Protein AF-K1UQD2-F1 (afdb_monomer)

pLDDT: mean 80.75, std 13.87, range [53.03, 95.5]

Solvent-accessible surface area (backbone atoms only — not comparable to full-atom values): 6148 Å² total; per-residue (Å²): 141,85,87,87,80,86,85,79,65,91,89,73,59,59,63,62,55,53,54,59,55,46,71,40,93,89,44,86,72,91,66,98,67,84,78,49,60,47,75,40,90,50,15,50,55,52,36,47,41,23,59,64,79,50,67,37,77,66,50,30,55,49,33,55,54,45,28,48,53,50,51,50,60,43,40,32,58,103,87,47,67,74,39,55,87,76,56,49,60,54,58,52,54,53,47,65,76,76,108

Structure (mmCIF, N/CA/C/O backbone):
data_AF-K1UQD2-F1
#
_entry.id   AF-K1UQD2-F1
#
loop_
_atom_site.group_PDB
_atom_site.id
_atom_site.type_symbol
_atom_site.label_atom_id
_atom_site.label_alt_id
_atom_site.label_comp_id
_atom_site.label_asym_id
_atom_site.label_entity_id
_atom_site.label_seq_id
_atom_site.pdbx_PDB_ins_code
_atom_site.Cartn_x
_atom_site.Cartn_y
_atom_site.Cartn_z
_atom_site.occupancy
_atom_site.B_iso_or_equiv
_atom_site.auth_seq_id
_atom_site.auth_comp_id
_atom_site.auth_asym_id
_atom_site.auth_atom_id
_atom_site.pdbx_PDB_model_num
ATOM 1 N N . MET A 1 1 ? -26.704 -10.990 1.740 1.00 80.44 1 MET A N 1
ATOM 2 C CA . MET A 1 1 ? -25.522 -10.343 2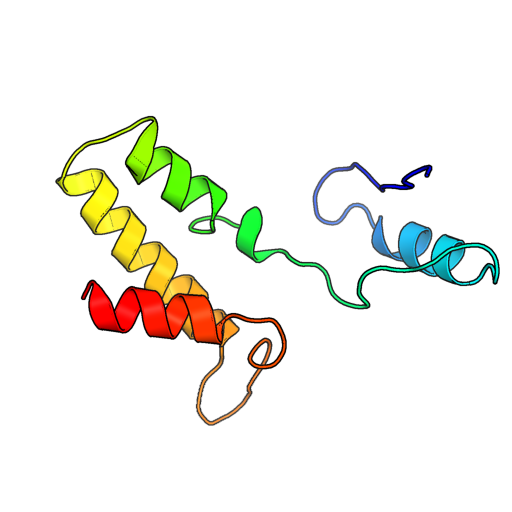.348 1.00 80.44 1 MET A CA 1
ATOM 3 C C . MET A 1 1 ? -25.443 -8.922 1.819 1.00 80.44 1 MET A C 1
ATOM 5 O O . MET A 1 1 ? -25.690 -8.742 0.632 1.00 80.44 1 MET A O 1
ATOM 9 N N . ARG A 1 2 ? -25.214 -7.924 2.674 1.00 91.31 2 ARG A N 1
ATOM 10 C CA . ARG A 1 2 ? -25.048 -6.518 2.269 1.00 91.31 2 ARG A CA 1
ATOM 11 C C . ARG A 1 2 ? -23.637 -6.086 2.648 1.00 91.31 2 ARG A C 1
ATOM 13 O O . ARG A 1 2 ? -23.153 -6.511 3.690 1.00 91.31 2 ARG A O 1
ATOM 20 N N . PHE A 1 3 ? -23.010 -5.278 1.802 1.00 90.31 3 PHE A N 1
ATOM 21 C CA . PHE A 1 3 ? -21.677 -4.738 2.044 1.00 90.31 3 PHE A CA 1
ATOM 22 C C . PHE A 1 3 ? -21.781 -3.250 2.340 1.00 90.31 3 PHE A C 1
ATOM 24 O O . PHE A 1 3 ? -22.560 -2.541 1.702 1.00 90.31 3 PHE A O 1
ATOM 31 N N . ILE A 1 4 ? -20.987 -2.800 3.301 1.00 89.12 4 ILE A N 1
ATOM 32 C CA . ILE A 1 4 ? -20.779 -1.390 3.601 1.00 89.12 4 ILE A CA 1
ATOM 33 C C . ILE A 1 4 ? -19.340 -1.095 3.194 1.00 89.12 4 ILE A C 1
ATOM 35 O O . ILE A 1 4 ? -18.433 -1.836 3.564 1.00 89.12 4 ILE A O 1
ATOM 39 N N . SER A 1 5 ? -19.142 -0.056 2.392 1.00 87.19 5 SER A N 1
ATOM 40 C CA . SER A 1 5 ? -17.817 0.374 1.957 1.00 87.19 5 SER A CA 1
ATOM 41 C C . SER A 1 5 ? -17.752 1.888 1.992 1.00 87.19 5 SER A C 1
ATOM 43 O O . SER A 1 5 ? -18.659 2.561 1.501 1.00 87.19 5 SER A O 1
ATOM 45 N N . CYS A 1 6 ? -16.657 2.418 2.522 1.00 86.19 6 CYS A N 1
ATOM 46 C CA . CYS A 1 6 ? -16.304 3.821 2.372 1.00 86.19 6 CYS A CA 1
ATOM 47 C C . CYS A 1 6 ? -15.616 4.006 1.013 1.00 86.19 6 CYS A C 1
ATOM 49 O O . CYS A 1 6 ? -14.699 3.258 0.680 1.00 86.19 6 CYS A O 1
ATOM 51 N N . ALA A 1 7 ? -16.062 4.980 0.220 1.00 85.62 7 ALA A N 1
ATOM 52 C CA . ALA A 1 7 ? -15.458 5.319 -1.066 1.00 85.62 7 ALA A CA 1
ATOM 53 C C . ALA A 1 7 ? -15.190 6.825 -1.115 1.00 85.62 7 ALA A C 1
ATOM 55 O O . ALA A 1 7 ? -16.118 7.633 -1.070 1.00 85.62 7 ALA A O 1
ATOM 56 N N . SER A 1 8 ? -13.917 7.201 -1.170 1.00 82.69 8 SER A N 1
ATOM 57 C CA . SER A 1 8 ? -13.467 8.592 -1.165 1.00 82.69 8 SER A CA 1
ATOM 58 C C . SER A 1 8 ? -12.017 8.690 -1.645 1.00 82.69 8 SER A C 1
ATOM 60 O O . SER A 1 8 ? -11.367 7.682 -1.924 1.00 82.69 8 SER A O 1
ATOM 62 N N . TYR A 1 9 ? -11.504 9.916 -1.754 1.00 84.19 9 TYR A N 1
ATOM 63 C CA . TYR A 1 9 ? -10.090 10.147 -2.037 1.00 84.19 9 TYR A CA 1
ATOM 64 C C . TYR A 1 9 ? -9.204 9.731 -0.859 1.00 84.19 9 TYR A C 1
ATOM 66 O O . TYR A 1 9 ? -9.595 9.839 0.306 1.00 84.19 9 TYR A O 1
ATOM 74 N N . TYR A 1 10 ? -7.978 9.309 -1.173 1.00 82.12 10 TYR A N 1
ATOM 75 C CA . TYR A 1 10 ? -6.971 8.983 -0.169 1.00 82.12 10 TYR A CA 1
ATOM 76 C C . TYR A 1 10 ? -6.763 10.148 0.812 1.00 82.12 10 TYR A C 1
ATOM 78 O O . TYR A 1 10 ? -6.632 11.303 0.405 1.00 82.12 10 TYR A O 1
ATOM 86 N N . GLY A 1 11 ? -6.723 9.835 2.110 1.00 80.88 11 GLY A N 1
ATOM 87 C CA . GLY A 1 11 ? -6.514 10.826 3.168 1.00 80.88 11 GLY A CA 1
ATOM 88 C C . GLY A 1 11 ? -7.744 11.668 3.521 1.00 80.88 11 GLY A C 1
ATOM 89 O O . GLY A 1 11 ? -7.603 12.656 4.234 1.00 80.88 11 GLY A O 1
ATOM 90 N N . SER A 1 12 ? -8.950 11.298 3.076 1.00 89.19 12 SER A N 1
ATOM 91 C CA . SER A 1 12 ? -10.181 12.022 3.433 1.00 89.19 12 SER A CA 1
ATOM 92 C C . SER A 1 12 ? -10.682 11.766 4.862 1.00 89.19 12 SER A C 1
ATOM 94 O O . SER A 1 12 ? -11.716 12.309 5.239 1.00 89.19 12 SER A O 1
ATOM 96 N N . GLY A 1 13 ? -10.024 10.888 5.627 1.00 86.62 13 GLY A N 1
ATOM 97 C CA . GLY A 1 13 ? -10.480 10.468 6.958 1.00 86.62 13 GLY A CA 1
ATOM 98 C C . GLY A 1 13 ? -11.618 9.441 6.942 1.00 86.62 13 GLY A C 1
ATOM 99 O O . GLY A 1 13 ? -12.391 9.372 7.891 1.00 86.62 13 GLY A O 1
ATOM 100 N N . SER A 1 14 ? -11.742 8.643 5.8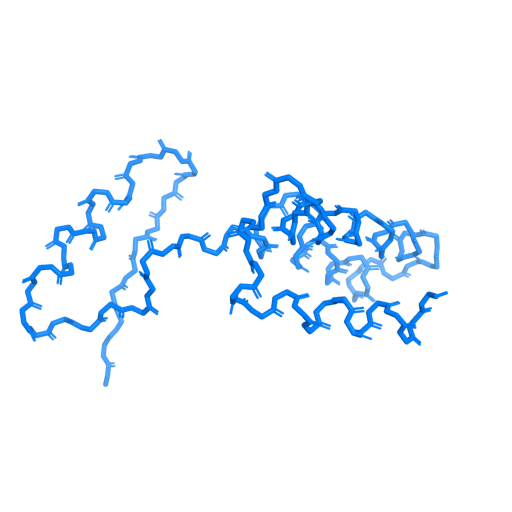76 1.00 88.19 14 SER A N 1
ATOM 101 C CA . SER A 1 14 ? -12.731 7.557 5.779 1.00 88.19 14 SER A CA 1
ATOM 102 C C . SER A 1 14 ? -12.581 6.496 6.872 1.00 88.19 14 SER A C 1
ATOM 104 O O . SER A 1 14 ? -13.581 5.886 7.244 1.00 88.19 14 SER A O 1
ATOM 106 N N . SER A 1 15 ? -11.374 6.314 7.418 1.00 85.88 15 SER A N 1
ATOM 107 C CA . SER A 1 15 ? -11.108 5.411 8.541 1.00 85.88 15 SER A CA 1
ATOM 108 C C . SER A 1 15 ? -11.981 5.717 9.756 1.00 85.88 15 SER A C 1
ATOM 110 O O . SER A 1 15 ? -12.558 4.798 10.313 1.00 85.88 15 SER A O 1
ATOM 112 N N . ALA A 1 16 ? -12.211 6.993 10.085 1.00 90.25 16 ALA A N 1
ATOM 113 C CA . ALA A 1 16 ? -13.069 7.370 11.212 1.00 90.25 16 ALA A CA 1
ATOM 114 C C . ALA A 1 16 ? -14.519 6.877 11.048 1.00 90.25 16 ALA A C 1
ATOM 116 O O . ALA A 1 16 ? -15.179 6.533 12.025 1.00 90.25 16 ALA A O 1
ATOM 117 N N . ILE A 1 17 ? -15.020 6.832 9.809 1.00 90.44 17 ILE A N 1
ATOM 118 C CA . ILE A 1 17 ? -16.354 6.297 9.510 1.00 90.44 17 ILE A CA 1
ATOM 119 C C . ILE A 1 17 ? -16.339 4.769 9.545 1.00 90.44 17 ILE A C 1
ATOM 121 O O . ILE A 1 17 ? -17.276 4.173 10.070 1.00 90.44 17 ILE A O 1
ATOM 125 N N . THR A 1 18 ? -15.294 4.135 9.007 1.00 89.62 18 THR A N 1
ATOM 126 C CA . THR A 1 18 ? -15.126 2.675 9.073 1.00 89.62 18 THR A CA 1
ATOM 127 C C . THR A 1 18 ? -15.081 2.197 10.527 1.00 89.62 18 THR A C 1
ATOM 129 O O . THR A 1 18 ? -15.827 1.284 10.876 1.00 89.62 18 THR A O 1
ATOM 132 N N . ASP A 1 19 ? -14.299 2.868 11.375 1.00 89.75 19 ASP A N 1
ATOM 133 C CA . ASP A 1 19 ? -14.173 2.586 12.807 1.00 89.75 19 ASP A CA 1
ATOM 134 C C . ASP A 1 19 ? -15.525 2.750 13.508 1.00 89.75 19 ASP A C 1
ATOM 136 O O . ASP A 1 19 ? -16.016 1.804 14.119 1.00 89.75 19 ASP A O 1
ATOM 140 N N . PHE A 1 20 ? -16.198 3.889 13.321 1.00 92.25 20 PHE A N 1
ATOM 141 C CA . PHE A 1 20 ? -17.523 4.129 13.900 1.00 92.25 20 PHE A CA 1
ATOM 142 C C . PHE A 1 20 ? -18.553 3.058 13.502 1.00 92.25 20 PHE A C 1
ATOM 144 O O . PHE A 1 20 ? -19.321 2.579 14.333 1.00 92.25 20 PHE A O 1
ATOM 151 N N . VAL A 1 21 ? -18.588 2.654 12.229 1.00 92.31 21 VAL A N 1
ATOM 152 C CA . VAL A 1 21 ? -19.537 1.633 11.752 1.00 92.31 21 VAL A CA 1
ATOM 153 C C . VAL A 1 21 ? -19.165 0.231 12.255 1.00 92.31 21 VAL A C 1
ATOM 155 O O . VAL A 1 21 ? -20.048 -0.615 12.402 1.00 92.31 21 VAL A O 1
ATOM 158 N N . SER A 1 22 ? -17.890 -0.025 12.550 1.00 90.88 22 SER A N 1
ATOM 159 C CA . SER A 1 22 ? -17.429 -1.298 13.116 1.00 90.88 22 SER A CA 1
ATOM 160 C C . SER A 1 22 ? -17.813 -1.510 14.585 1.00 90.88 22 SER A C 1
ATOM 162 O O . SER A 1 22 ? -17.804 -2.648 15.044 1.00 90.88 22 SER A O 1
ATOM 164 N N . GLU A 1 23 ? -18.204 -0.454 15.308 1.00 92.38 23 GLU A N 1
ATOM 165 C CA . GLU A 1 23 ? -18.618 -0.541 16.718 1.00 92.38 23 GLU A CA 1
ATOM 166 C C . GLU A 1 23 ? -19.978 -1.234 16.912 1.00 92.38 23 GLU A C 1
ATOM 168 O O . GLU A 1 23 ? -20.317 -1.650 18.018 1.00 92.38 23 GLU A O 1
ATOM 173 N N . PHE A 1 24 ? -20.789 -1.359 15.858 1.00 94.62 24 PHE A N 1
ATOM 174 C CA . PHE A 1 24 ? -22.106 -1.982 15.954 1.00 94.62 24 PHE A CA 1
ATOM 175 C C . PHE A 1 24 ? -21.999 -3.512 15.911 1.00 94.62 24 PHE A C 1
ATOM 177 O O . PHE A 1 24 ? -21.574 -4.067 14.904 1.00 94.62 24 PHE A O 1
ATOM 184 N N . ASP A 1 25 ? -22.546 -4.208 16.915 1.00 94.50 25 ASP A N 1
ATOM 185 C CA . ASP A 1 25 ? -22.533 -5.686 17.026 1.00 94.50 25 ASP A CA 1
ATOM 186 C C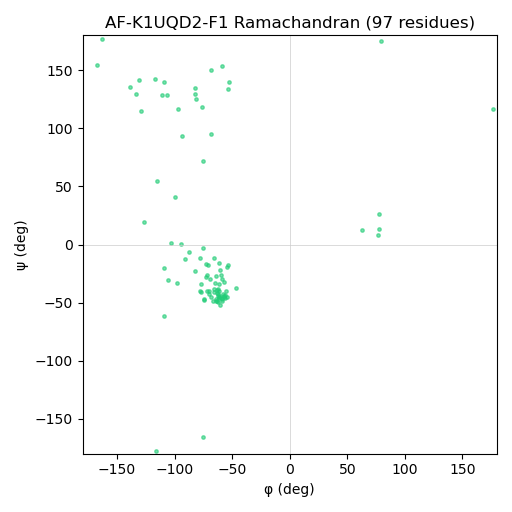 . ASP A 1 25 ? -23.105 -6.443 15.808 1.00 94.50 25 ASP A C 1
ATOM 188 O O . ASP A 1 25 ? -22.875 -7.637 15.619 1.00 94.50 25 ASP A O 1
ATOM 192 N N . THR A 1 26 ? -23.899 -5.761 14.980 1.00 94.50 26 THR A N 1
ATOM 193 C CA . THR A 1 26 ? -24.498 -6.326 13.757 1.00 94.50 26 THR A CA 1
ATOM 194 C C . THR A 1 26 ? -23.602 -6.207 12.523 1.00 94.50 26 THR A C 1
ATOM 196 O O . THR A 1 26 ? -23.946 -6.737 11.461 1.00 94.50 26 THR A O 1
ATOM 199 N N . VAL A 1 27 ? -22.469 -5.516 12.640 1.00 92.94 27 VAL A N 1
ATOM 200 C CA . VAL A 1 27 ? -21.511 -5.270 11.566 1.00 92.94 27 VAL A CA 1
ATOM 201 C C . VAL A 1 27 ? -20.275 -6.128 11.796 1.00 92.94 27 VAL A C 1
ATOM 203 O O . VAL A 1 27 ? -19.662 -6.116 12.855 1.00 92.94 27 VAL A O 1
ATOM 206 N N . TYR A 1 28 ? -19.887 -6.869 10.764 1.00 90.88 28 TYR A N 1
ATOM 207 C CA . TYR A 1 28 ? -18.626 -7.595 10.743 1.00 90.88 28 TYR A CA 1
ATOM 208 C C . TYR A 1 28 ? -17.575 -6.767 9.997 1.00 90.88 28 TYR A C 1
ATOM 210 O O . TYR A 1 28 ? -17.735 -6.516 8.799 1.00 90.88 28 TYR A O 1
ATOM 218 N N . SER A 1 29 ? -16.513 -6.350 10.692 1.00 88.19 29 SER A N 1
ATOM 219 C CA . SER A 1 29 ? -15.352 -5.703 10.069 1.00 88.19 29 SER A CA 1
ATOM 220 C C . SER A 1 29 ? -14.392 -6.747 9.497 1.00 88.19 29 SER A C 1
ATOM 222 O O . SER A 1 29 ? -14.083 -7.747 10.142 1.00 88.19 29 SER A O 1
ATOM 224 N N . PHE A 1 30 ? -13.921 -6.524 8.269 1.00 81.50 30 PHE A N 1
ATOM 225 C CA . PHE A 1 30 ? -13.054 -7.469 7.557 1.00 81.50 30 PHE A CA 1
ATOM 226 C C . PHE A 1 30 ? -11.574 -7.362 7.941 1.00 81.50 30 PHE A C 1
ATOM 228 O O . PHE A 1 30 ? -10.822 -8.307 7.701 1.00 81.50 30 PHE A O 1
ATOM 235 N N . THR A 1 31 ? -11.130 -6.220 8.461 1.00 70.50 31 THR A N 1
ATOM 236 C CA . THR A 1 31 ? -9.727 -5.973 8.811 1.00 70.50 31 THR A CA 1
ATOM 237 C C . THR A 1 31 ? -9.615 -4.706 9.654 1.00 70.50 31 THR A C 1
ATOM 239 O O . THR A 1 31 ? -10.435 -3.801 9.515 1.00 70.50 31 THR A O 1
ATOM 242 N N . ASP A 1 32 ? -8.564 -4.639 10.465 1.00 70.00 32 ASP A N 1
ATOM 243 C CA . ASP A 1 32 ? -8.193 -3.460 11.256 1.00 70.00 32 ASP A CA 1
ATOM 244 C C . ASP A 1 32 ? -7.158 -2.581 10.519 1.00 70.00 32 ASP A C 1
ATOM 246 O O . ASP A 1 32 ? -6.704 -1.566 11.035 1.00 70.00 32 ASP A O 1
ATOM 250 N N . GLU A 1 33 ? -6.751 -2.985 9.309 1.00 70.38 33 GLU A N 1
ATOM 251 C CA . GLU A 1 33 ? -5.677 -2.356 8.531 1.00 70.38 33 GLU A CA 1
ATOM 252 C C . GLU A 1 33 ? -6.106 -2.070 7.087 1.00 70.38 33 GLU A C 1
ATOM 254 O O . GLU A 1 33 ? -6.750 -2.898 6.433 1.00 70.38 33 GLU A O 1
ATOM 259 N N . GLU A 1 34 ? -5.682 -0.926 6.544 1.00 72.38 34 GLU A N 1
ATOM 260 C CA . GLU A 1 34 ? -5.937 -0.565 5.147 1.00 72.38 34 GLU A CA 1
ATOM 261 C C . GLU A 1 34 ? -5.013 -1.337 4.189 1.00 72.38 34 GLU A C 1
ATOM 263 O O . GLU A 1 34 ? -3.790 -1.164 4.174 1.00 72.38 34 GLU A O 1
ATOM 268 N N . PHE A 1 35 ? -5.596 -2.149 3.304 1.00 74.38 35 PHE A N 1
ATOM 269 C CA . PHE A 1 35 ? -4.863 -2.852 2.246 1.00 74.38 35 PHE A CA 1
ATOM 270 C C . PHE A 1 35 ? -4.463 -1.930 1.094 1.00 74.38 35 PHE A C 1
ATOM 272 O O . PHE A 1 35 ? -4.977 -2.003 -0.023 1.00 74.38 35 PHE A O 1
ATOM 279 N N . ARG A 1 36 ? -3.491 -1.065 1.356 1.00 77.75 36 ARG A N 1
ATOM 280 C CA . ARG A 1 36 ? -3.065 -0.047 0.395 1.00 77.75 36 ARG A CA 1
ATOM 281 C C . ARG A 1 36 ? -2.270 -0.587 -0.789 1.00 77.75 36 ARG A C 1
ATOM 283 O O . ARG A 1 36 ? -2.368 -0.046 -1.882 1.00 77.75 36 ARG A O 1
ATOM 290 N N . PHE A 1 37 ? -1.560 -1.704 -0.619 1.00 79.88 37 PHE A N 1
ATOM 291 C CA . PHE A 1 37 ? -0.678 -2.275 -1.649 1.00 79.88 37 PHE A CA 1
ATOM 292 C C . PHE A 1 37 ? -1.396 -2.691 -2.948 1.00 79.88 37 PHE A C 1
ATOM 294 O O . PHE A 1 37 ? -0.742 -2.941 -3.961 1.00 79.88 37 PHE A O 1
ATOM 301 N N . VAL A 1 38 ? -2.726 -2.819 -2.925 1.00 84.69 38 VAL A N 1
ATOM 302 C CA . VAL A 1 38 ? -3.517 -3.092 -4.131 1.00 84.69 38 VAL A CA 1
ATOM 303 C C . VAL A 1 38 ? -3.565 -1.856 -5.032 1.00 84.69 38 VAL A C 1
ATOM 305 O O . VAL A 1 38 ? -3.446 -1.990 -6.245 1.00 84.69 38 VAL A O 1
ATOM 308 N N . GLN A 1 39 ? -3.703 -0.670 -4.432 1.00 85.00 39 GLN A N 1
ATOM 309 C CA . GLN A 1 39 ? -4.000 0.596 -5.111 1.00 85.00 39 GLN A CA 1
ATOM 310 C C . GLN A 1 39 ? -2.821 1.575 -5.138 1.00 85.00 39 GLN A C 1
ATOM 312 O O . GLN A 1 39 ? -2.825 2.500 -5.945 1.00 85.00 39 GLN A O 1
ATOM 317 N N . ASP A 1 40 ? -1.844 1.414 -4.244 1.00 86.88 40 ASP A N 1
ATOM 318 C CA . ASP A 1 40 ? -0.653 2.257 -4.226 1.00 86.88 40 ASP A CA 1
ATOM 319 C C . ASP A 1 40 ? 0.104 2.160 -5.565 1.00 86.88 40 ASP A C 1
ATOM 321 O O . ASP A 1 40 ? 0.055 1.117 -6.230 1.00 86.88 40 ASP A O 1
ATOM 325 N N . PRO A 1 41 ? 0.863 3.205 -5.940 1.00 90.88 41 PRO A N 1
ATOM 326 C CA . PRO A 1 41 ? 1.768 3.140 -7.080 1.00 90.88 41 PRO A CA 1
ATOM 327 C C . PRO A 1 41 ? 2.704 1.933 -6.983 1.00 90.88 41 PRO A C 1
ATOM 329 O O . PRO A 1 41 ? 3.213 1.620 -5.904 1.00 90.88 41 PRO A O 1
ATOM 332 N N . ASP A 1 42 ? 2.939 1.269 -8.114 1.00 93.00 42 ASP A N 1
ATOM 333 C CA . ASP A 1 42 ? 3.670 -0.001 -8.215 1.00 93.00 42 ASP A CA 1
ATOM 334 C C . ASP A 1 42 ? 3.011 -1.186 -7.481 1.00 93.00 42 ASP A C 1
ATOM 336 O O . ASP A 1 42 ? 3.644 -2.230 -7.305 1.00 93.00 42 ASP A O 1
ATOM 340 N N . GLY A 1 43 ? 1.757 -1.030 -7.050 1.00 90.31 43 GLY A N 1
ATOM 341 C CA . GLY A 1 43 ? 0.932 -2.046 -6.407 1.00 90.31 43 GLY A CA 1
ATOM 342 C C . GLY A 1 43 ? 0.373 -3.097 -7.366 1.00 90.31 43 GLY A C 1
ATOM 343 O O . GLY A 1 43 ? 0.820 -3.250 -8.504 1.00 90.31 43 GLY A O 1
ATOM 344 N N . VAL A 1 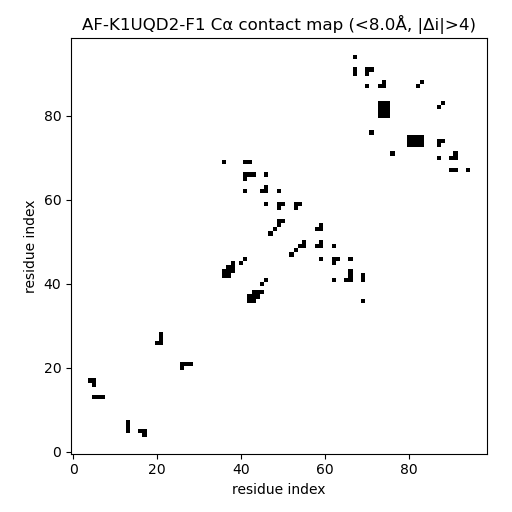44 ? -0.617 -3.859 -6.895 1.00 90.88 44 VAL A N 1
ATOM 345 C CA . VAL A 1 44 ? -1.214 -4.963 -7.674 1.00 90.88 44 VAL A CA 1
ATOM 346 C C . VAL A 1 44 ? -1.869 -4.460 -8.958 1.00 90.88 44 VAL A C 1
ATOM 348 O O . VAL A 1 44 ? -1.640 -5.058 -10.006 1.00 90.88 44 VAL A O 1
ATOM 351 N N . SER A 1 45 ? -2.631 -3.365 -8.896 1.00 92.19 45 SER A N 1
ATOM 352 C CA . SER A 1 45 ? -3.299 -2.805 -10.079 1.00 92.19 45 SER A CA 1
ATOM 353 C C . SER A 1 45 ? -2.300 -2.331 -11.140 1.00 92.19 45 SER A C 1
ATOM 355 O O . SER A 1 45 ? -2.468 -2.618 -12.320 1.00 92.19 45 SER A O 1
ATOM 357 N N . ASP A 1 46 ? -1.208 -1.676 -10.730 1.00 93.62 46 ASP A N 1
ATOM 358 C CA . ASP A 1 46 ? -0.151 -1.249 -11.657 1.00 93.62 46 ASP A CA 1
ATOM 359 C C . ASP A 1 46 ? 0.572 -2.445 -12.289 1.00 93.62 46 ASP A C 1
ATOM 361 O O . ASP A 1 46 ? 0.931 -2.415 -13.473 1.00 93.62 46 ASP A O 1
ATOM 365 N N . LEU A 1 47 ? 0.807 -3.506 -11.511 1.00 94.06 47 LEU A N 1
ATOM 366 C CA . LEU A 1 47 ? 1.394 -4.737 -12.024 1.00 94.06 47 LEU A CA 1
ATOM 367 C C . LEU A 1 47 ? 0.471 -5.392 -13.058 1.00 94.06 47 LEU A C 1
ATOM 369 O O . LEU A 1 47 ? 0.938 -5.734 -14.141 1.00 94.06 47 LEU A O 1
ATOM 373 N N . GLU A 1 48 ? -0.813 -5.543 -12.740 1.00 94.50 48 GLU A N 1
ATOM 374 C CA . GLU A 1 48 ? -1.816 -6.149 -13.619 1.00 94.50 48 GLU A CA 1
ATOM 375 C C . GLU A 1 48 ? -1.936 -5.388 -14.942 1.00 94.50 48 GLU A C 1
ATOM 377 O O . GLU A 1 48 ? -1.751 -5.993 -16.001 1.00 94.50 48 GLU A O 1
ATOM 382 N N . TYR A 1 49 ? -2.050 -4.061 -14.895 1.00 95.50 49 TYR A N 1
ATOM 383 C CA . TYR A 1 49 ? -2.065 -3.224 -16.092 1.00 95.50 49 TYR A CA 1
ATOM 384 C C . TYR A 1 49 ? -0.841 -3.460 -16.994 1.00 95.50 49 TYR A C 1
ATOM 386 O O . TYR A 1 49 ? -0.971 -3.618 -18.204 1.00 95.50 49 TYR A O 1
ATOM 394 N N . ASN A 1 50 ? 0.371 -3.527 -16.431 1.00 95.31 50 ASN A N 1
ATOM 395 C CA . ASN A 1 50 ? 1.599 -3.728 -17.219 1.00 95.31 50 ASN A CA 1
ATOM 396 C C . ASN A 1 50 ? 1.823 -5.184 -17.676 1.00 95.31 50 ASN A C 1
ATOM 398 O O . ASN A 1 50 ? 2.726 -5.440 -18.481 1.00 95.31 50 ASN A O 1
ATOM 402 N N . LEU A 1 5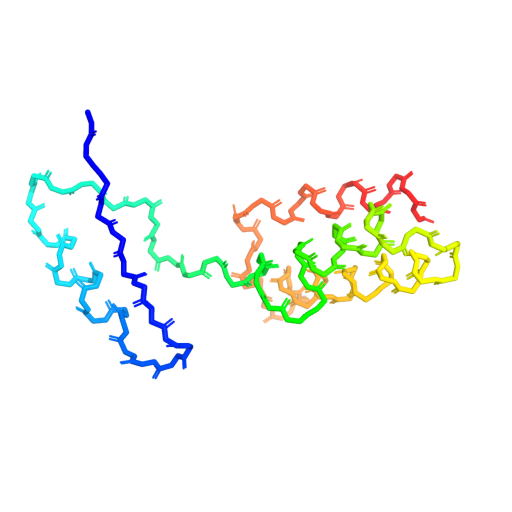1 ? 1.060 -6.142 -17.148 1.00 93.31 51 LEU A N 1
ATOM 403 C CA . LEU A 1 51 ? 1.107 -7.548 -17.554 1.00 93.31 51 LEU A CA 1
ATOM 404 C C . LEU A 1 51 ? 0.008 -7.911 -18.552 1.00 93.31 51 LEU A C 1
ATOM 406 O O . LEU A 1 51 ? 0.243 -8.770 -19.398 1.00 93.31 51 LEU A O 1
ATOM 410 N N . VAL A 1 52 ? -1.161 -7.284 -18.451 1.00 95.31 52 VAL A N 1
ATOM 411 C CA . VAL A 1 52 ? -2.357 -7.658 -19.212 1.00 95.31 52 VAL A CA 1
ATOM 412 C C . VAL A 1 52 ? -2.661 -6.607 -20.274 1.00 95.31 52 VAL A C 1
ATOM 414 O O . VAL A 1 52 ? -2.577 -6.895 -21.465 1.00 95.31 52 VAL A O 1
ATOM 417 N N . GLU A 1 53 ? -2.933 -5.374 -19.852 1.00 94.94 53 GLU A N 1
ATOM 418 C CA . GLU A 1 53 ? -3.423 -4.307 -20.733 1.00 94.94 53 GLU A CA 1
ATOM 419 C C . GLU A 1 53 ? -2.309 -3.672 -21.584 1.00 94.94 53 GLU A C 1
ATOM 421 O O . GLU A 1 53 ? -2.477 -3.402 -22.772 1.00 94.94 53 GLU A O 1
ATOM 426 N N . ASN A 1 54 ? -1.128 -3.463 -20.998 1.00 93.12 54 ASN A N 1
ATOM 427 C CA . ASN A 1 54 ? 0.043 -2.866 -21.644 1.00 93.12 54 ASN A CA 1
ATOM 428 C C . ASN A 1 54 ? 1.197 -3.874 -21.738 1.00 93.12 54 ASN A C 1
ATOM 430 O O . ASN A 1 54 ? 2.318 -3.636 -21.268 1.00 93.12 54 ASN A O 1
ATOM 434 N N . PHE A 1 55 ? 0.901 -5.029 -22.332 1.00 86.12 55 PHE A N 1
ATOM 435 C CA . PHE A 1 55 ? 1.838 -6.139 -22.448 1.00 86.12 55 PHE A CA 1
ATOM 436 C C . PHE A 1 55 ? 3.002 -5.813 -23.399 1.00 86.12 55 PHE A C 1
ATOM 438 O O . PHE A 1 55 ? 2.951 -5.995 -24.616 1.00 86.12 55 PHE A O 1
ATOM 445 N N . ASN A 1 56 ? 4.103 -5.346 -22.819 1.00 91.44 56 ASN A N 1
ATOM 446 C CA . ASN A 1 56 ? 5.391 -5.187 -23.481 1.00 91.44 56 ASN A CA 1
ATOM 447 C C . ASN A 1 56 ? 6.465 -5.757 -22.559 1.00 91.44 56 ASN A C 1
ATOM 449 O O . ASN A 1 56 ? 6.568 -5.342 -21.408 1.00 91.44 56 ASN A O 1
ATOM 453 N N . ARG A 1 57 ? 7.327 -6.636 -23.086 1.00 90.00 57 ARG A N 1
ATOM 454 C CA . ARG A 1 57 ? 8.412 -7.291 -22.332 1.00 90.00 57 ARG A CA 1
ATOM 455 C C . ARG A 1 57 ? 9.229 -6.332 -21.454 1.00 90.00 57 ARG A C 1
ATOM 457 O O . ARG A 1 57 ? 9.638 -6.701 -20.357 1.00 90.00 57 ARG A O 1
ATOM 464 N N . HIS A 1 58 ? 9.472 -5.108 -21.927 1.00 90.50 58 HIS A N 1
ATOM 465 C CA . HIS A 1 58 ? 10.211 -4.098 -21.177 1.00 90.50 58 HIS A CA 1
ATOM 466 C C . HIS A 1 58 ? 9.354 -3.521 -20.045 1.00 90.50 58 HIS A C 1
ATOM 468 O O . HIS A 1 58 ? 9.811 -3.482 -18.904 1.00 90.50 58 HIS A O 1
ATOM 474 N N . ASN A 1 59 ? 8.102 -3.154 -20.329 1.00 89.56 59 ASN A N 1
ATOM 475 C CA . ASN A 1 59 ? 7.166 -2.612 -19.339 1.00 89.56 59 ASN A CA 1
ATOM 476 C C . ASN A 1 59 ? 6.874 -3.631 -18.238 1.00 89.56 59 ASN A C 1
ATOM 478 O O . ASN A 1 59 ? 7.057 -3.325 -17.062 1.00 89.56 59 ASN A O 1
ATOM 482 N N . SER A 1 60 ? 6.529 -4.861 -18.617 1.00 93.06 60 SER A N 1
ATOM 483 C CA . SER A 1 60 ? 6.273 -5.972 -17.702 1.00 93.06 60 SER A CA 1
ATOM 484 C C . SER A 1 60 ? 7.499 -6.279 -16.837 1.00 93.06 60 SER A C 1
ATOM 486 O O . SER A 1 60 ? 7.393 -6.374 -15.615 1.00 93.06 60 SER A O 1
ATOM 488 N N . GLY A 1 61 ? 8.695 -6.345 -17.437 1.00 92.00 61 GLY A N 1
ATOM 489 C CA . GLY A 1 61 ? 9.938 -6.569 -16.696 1.00 92.00 61 GLY A CA 1
ATOM 490 C C . GLY A 1 61 ? 10.252 -5.455 -15.691 1.00 92.00 61 GLY A C 1
ATOM 491 O O . GLY A 1 61 ? 10.714 -5.733 -14.582 1.00 92.00 61 GLY A O 1
ATOM 492 N N . HIS A 1 62 ? 9.989 -4.192 -16.041 1.00 93.69 62 HIS A N 1
ATOM 493 C CA . HIS A 1 62 ? 10.128 -3.072 -15.110 1.00 93.69 62 HIS A CA 1
ATOM 494 C C . HIS A 1 62 ? 9.058 -3.096 -14.011 1.00 93.69 62 HIS A C 1
ATOM 496 O O . HIS A 1 62 ? 9.402 -2.895 -12.847 1.00 93.69 62 HIS A O 1
ATOM 502 N N . ALA A 1 63 ? 7.801 -3.385 -14.349 1.00 94.06 63 ALA A N 1
ATOM 503 C CA . ALA A 1 63 ? 6.693 -3.455 -13.400 1.00 94.06 63 ALA A CA 1
ATOM 504 C C . ALA A 1 63 ? 6.915 -4.539 -12.338 1.00 94.06 63 ALA A C 1
ATOM 506 O O . ALA A 1 63 ? 6.811 -4.250 -11.150 1.00 94.06 63 ALA A O 1
ATOM 507 N N . ILE A 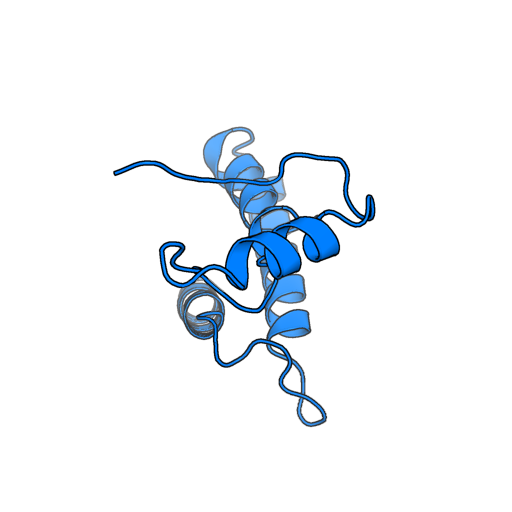1 64 ? 7.353 -5.741 -12.733 1.00 92.94 64 ILE A N 1
ATOM 508 C CA . ILE A 1 64 ? 7.687 -6.827 -11.794 1.00 92.94 64 ILE A CA 1
ATOM 509 C C . ILE A 1 64 ? 8.780 -6.389 -10.804 1.00 92.94 64 ILE A C 1
ATOM 511 O O . ILE A 1 64 ? 8.681 -6.649 -9.603 1.00 92.94 64 ILE A O 1
ATOM 515 N N . LYS A 1 65 ? 9.824 -5.692 -11.279 1.00 92.75 65 LYS A N 1
ATOM 516 C CA . LYS A 1 65 ? 10.912 -5.195 -10.415 1.00 92.75 65 LYS A CA 1
ATOM 517 C C . LYS A 1 65 ? 10.430 -4.126 -9.431 1.00 92.75 65 LYS A C 1
ATOM 519 O O . LYS A 1 65 ? 10.859 -4.143 -8.277 1.00 92.75 65 LYS A O 1
ATOM 524 N N . ARG A 1 66 ? 9.566 -3.204 -9.870 1.00 93.56 66 ARG A N 1
ATOM 525 C CA . ARG A 1 66 ? 8.998 -2.161 -9.001 1.00 93.56 66 ARG A CA 1
ATOM 526 C C . ARG A 1 66 ? 8.044 -2.756 -7.966 1.00 93.56 66 ARG A C 1
ATOM 528 O O . ARG A 1 66 ? 8.229 -2.500 -6.779 1.00 93.56 66 ARG A O 1
ATOM 535 N N . TYR A 1 67 ? 7.156 -3.656 -8.386 1.00 91.50 67 TYR A N 1
ATOM 536 C CA . TYR A 1 67 ? 6.273 -4.399 -7.487 1.00 91.50 67 TYR A CA 1
ATOM 537 C C . TYR A 1 67 ? 7.061 -5.181 -6.430 1.00 91.50 67 TYR A C 1
ATOM 539 O O . TYR A 1 67 ? 6.767 -5.092 -5.241 1.00 91.50 67 TYR A O 1
ATOM 547 N N . LYS A 1 68 ? 8.142 -5.876 -6.820 1.00 88.31 68 LYS A N 1
ATOM 548 C CA . LYS A 1 68 ? 9.035 -6.545 -5.859 1.00 88.31 68 LYS A CA 1
ATOM 549 C C . LYS A 1 68 ? 9.595 -5.577 -4.821 1.00 88.31 68 LYS A C 1
ATOM 551 O O . LYS A 1 68 ? 9.577 -5.887 -3.635 1.00 88.31 68 LYS A O 1
ATOM 556 N N . LYS A 1 69 ? 10.073 -4.407 -5.252 1.00 88.88 69 LYS A N 1
ATOM 557 C CA . LYS A 1 69 ? 10.606 -3.384 -4.345 1.00 88.88 69 LYS A CA 1
ATOM 558 C C . LYS A 1 69 ? 9.539 -2.899 -3.356 1.00 88.88 69 LYS A C 1
ATOM 560 O O . LYS A 1 69 ? 9.855 -2.721 -2.181 1.00 88.88 69 LYS A O 1
ATOM 565 N N . LEU A 1 70 ? 8.299 -2.723 -3.813 1.00 87.38 70 LEU A N 1
ATOM 566 C CA . LEU A 1 70 ? 7.165 -2.354 -2.964 1.00 87.38 70 LEU A CA 1
ATOM 567 C C . LEU A 1 70 ? 6.847 -3.455 -1.938 1.00 87.38 70 LEU A C 1
ATOM 569 O O . LEU A 1 70 ? 6.719 -3.178 -0.746 1.00 87.38 70 LEU A O 1
ATOM 573 N N . VAL A 1 71 ? 6.786 -4.715 -2.376 1.00 83.62 71 VAL A N 1
ATOM 574 C CA . VAL A 1 71 ? 6.566 -5.875 -1.495 1.00 83.62 71 VAL A CA 1
ATOM 575 C C . VAL A 1 71 ? 7.679 -6.002 -0.455 1.00 83.62 71 VAL A C 1
ATOM 577 O O . VAL A 1 71 ? 7.388 -6.217 0.721 1.00 83.62 71 VAL A O 1
ATOM 580 N N . ASP A 1 72 ? 8.943 -5.848 -0.852 1.00 81.38 72 ASP A N 1
ATOM 581 C CA . ASP A 1 72 ? 10.081 -5.896 0.068 1.00 81.38 72 ASP A CA 1
ATOM 582 C C . ASP A 1 72 ? 10.027 -4.752 1.095 1.00 81.38 72 ASP A C 1
ATOM 584 O O . ASP A 1 72 ? 10.292 -4.982 2.276 1.00 81.38 72 ASP A O 1
ATOM 588 N N . PHE A 1 73 ? 9.614 -3.548 0.682 1.00 82.62 73 PHE A N 1
ATOM 589 C CA . PHE A 1 73 ? 9.393 -2.414 1.585 1.00 82.62 73 PHE A CA 1
ATOM 590 C C . PHE A 1 73 ? 8.306 -2.708 2.630 1.00 82.62 73 PHE A C 1
ATOM 592 O O . PHE A 1 73 ? 8.516 -2.472 3.821 1.00 82.62 73 PHE A O 1
ATOM 599 N N . TYR A 1 74 ? 7.166 -3.263 2.214 1.00 77.69 74 TYR A N 1
ATOM 600 C CA . TYR A 1 74 ? 6.047 -3.543 3.117 1.00 77.69 74 TYR A CA 1
ATOM 601 C C . TYR A 1 74 ? 6.243 -4.783 4.001 1.00 77.69 74 TYR A C 1
ATOM 603 O O . TYR A 1 74 ? 5.831 -4.783 5.165 1.00 77.69 74 TYR A O 1
ATOM 611 N N . CYS A 1 75 ? 6.926 -5.819 3.501 1.00 75.31 75 CYS A N 1
ATOM 612 C CA . CYS A 1 75 ? 7.374 -6.948 4.324 1.00 75.31 75 CYS A CA 1
ATOM 613 C C . CYS A 1 75 ? 8.319 -6.499 5.443 1.00 75.31 75 CYS A C 1
ATOM 615 O O . CYS A 1 75 ? 8.470 -7.202 6.444 1.00 75.31 75 CYS A O 1
ATOM 617 N N . GLY A 1 76 ? 8.946 -5.337 5.267 1.00 67.44 76 GLY A N 1
ATOM 618 C CA . GLY A 1 76 ? 9.897 -4.797 6.205 1.00 67.44 76 GLY A CA 1
ATOM 619 C C . GLY A 1 76 ? 11.276 -5.436 6.097 1.00 67.44 76 GLY A C 1
ATOM 620 O O . GLY A 1 76 ? 11.536 -6.379 5.346 1.00 67.44 76 GLY A O 1
ATOM 621 N N . ASN A 1 77 ? 12.182 -4.879 6.882 1.00 63.78 77 ASN A N 1
ATOM 622 C CA . ASN A 1 77 ? 13.576 -5.270 7.024 1.00 63.78 77 ASN A CA 1
ATOM 623 C C . ASN A 1 77 ? 13.830 -5.768 8.458 1.00 63.78 77 ASN A C 1
ATOM 625 O O . ASN A 1 77 ? 12.912 -5.851 9.274 1.00 63.78 77 ASN A O 1
ATOM 629 N N . MET A 1 78 ? 15.078 -6.132 8.775 1.00 55.91 78 MET A N 1
ATOM 630 C CA . MET A 1 78 ? 15.466 -6.718 10.071 1.00 55.91 78 MET A CA 1
ATOM 631 C C . MET A 1 78 ? 15.037 -5.875 11.296 1.00 55.91 78 MET A C 1
ATOM 633 O O . MET A 1 78 ? 14.958 -6.403 12.398 1.00 55.91 78 MET A O 1
ATOM 637 N N . PHE A 1 79 ? 14.710 -4.594 11.091 1.00 54.09 79 PHE A N 1
ATOM 638 C CA . PHE A 1 79 ? 14.338 -3.624 12.123 1.00 54.09 79 PHE A CA 1
ATOM 639 C C . PHE A 1 79 ? 12.830 -3.326 12.225 1.00 54.09 79 PHE A C 1
ATOM 641 O O . PHE A 1 79 ? 12.436 -2.516 13.059 1.00 54.09 79 PHE A O 1
ATOM 648 N N . GLY A 1 80 ? 11.969 -3.959 11.421 1.00 53.88 80 GLY A N 1
ATOM 649 C CA . GLY A 1 80 ? 10.521 -3.771 11.551 1.00 53.88 80 GLY A CA 1
ATOM 650 C C . GLY A 1 80 ? 9.720 -4.507 10.486 1.00 53.88 80 GLY A C 1
ATOM 651 O O . GLY A 1 80 ? 9.823 -4.191 9.307 1.00 53.88 80 GLY A O 1
ATOM 652 N N . LYS A 1 81 ? 8.893 -5.466 10.909 1.00 58.78 81 LYS A N 1
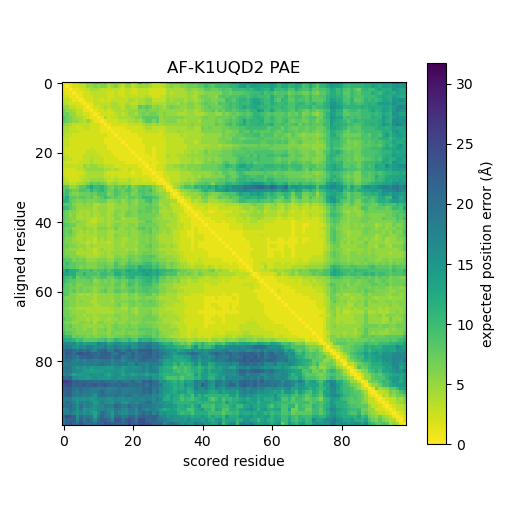ATOM 653 C CA . LYS A 1 81 ? 7.991 -6.258 10.059 1.00 58.78 81 LYS A CA 1
ATOM 654 C C . LYS A 1 81 ? 6.615 -5.587 10.031 1.00 58.78 81 LYS A C 1
ATOM 656 O O . LYS A 1 81 ? 5.816 -5.822 10.929 1.00 58.78 81 LYS A O 1
ATOM 661 N N . LYS A 1 82 ? 6.350 -4.720 9.043 1.00 59.69 82 LYS A N 1
ATOM 662 C CA . LYS A 1 82 ? 5.086 -3.956 8.977 1.00 59.69 82 LYS A CA 1
ATOM 663 C C . LYS A 1 82 ? 3.885 -4.811 8.553 1.00 59.69 82 LYS A C 1
ATOM 665 O O . LYS A 1 82 ? 2.871 -4.777 9.231 1.00 59.69 82 LYS A O 1
ATOM 670 N N . TYR A 1 83 ? 4.009 -5.609 7.489 1.00 59.59 83 TYR A N 1
ATOM 671 C CA . TYR A 1 83 ? 2.871 -6.349 6.908 1.00 59.59 83 TYR A CA 1
ATOM 672 C C . TYR A 1 83 ? 3.098 -7.861 6.748 1.00 59.59 83 TYR A C 1
ATOM 674 O O . TYR A 1 83 ? 2.393 -8.528 5.993 1.00 59.59 83 TYR A O 1
ATOM 682 N N . GLU A 1 84 ? 4.060 -8.447 7.466 1.00 58.62 84 GLU A N 1
ATOM 683 C CA . GLU A 1 84 ? 4.403 -9.873 7.311 1.00 58.62 84 GLU A CA 1
ATOM 684 C C . GLU A 1 84 ? 3.210 -10.818 7.585 1.00 58.62 84 GLU A C 1
ATOM 686 O O . GLU A 1 84 ? 3.106 -11.870 6.957 1.00 58.62 84 GLU A O 1
ATOM 691 N N . LYS A 1 85 ? 2.273 -10.417 8.461 1.00 59.38 85 LYS A N 1
ATOM 692 C CA . LYS A 1 85 ? 1.076 -11.203 8.815 1.00 59.38 85 LYS A CA 1
ATOM 693 C C . LYS A 1 85 ? 0.044 -11.320 7.683 1.00 59.38 85 LYS A C 1
ATOM 695 O O . LYS A 1 85 ? -0.655 -12.324 7.614 1.00 59.38 85 LYS A O 1
ATOM 700 N N . PHE A 1 86 ? -0.053 -10.334 6.791 1.00 58.22 86 PHE A N 1
ATOM 701 C CA . PHE A 1 86 ? -1.195 -10.165 5.881 1.00 58.22 86 PHE A CA 1
ATOM 702 C C . PHE A 1 86 ? -0.948 -10.688 4.459 1.00 58.22 86 PHE A C 1
ATOM 704 O O . PHE A 1 86 ? -1.385 -10.094 3.485 1.00 58.22 86 PHE A O 1
ATOM 711 N N . SER A 1 87 ? -0.287 -11.840 4.314 1.00 53.03 87 SER A N 1
ATOM 712 C CA . SER A 1 87 ? -0.115 -12.561 3.033 1.00 53.03 87 SER A CA 1
ATOM 713 C C . SER A 1 87 ? 0.927 -12.029 2.033 1.00 53.03 87 SER A C 1
ATOM 715 O O . SER A 1 87 ? 1.098 -12.621 0.968 1.00 53.03 87 SER A O 1
ATOM 717 N N . MET A 1 88 ? 1.766 -11.044 2.381 1.00 54.56 88 MET A N 1
ATOM 718 C CA . MET A 1 88 ? 2.913 -10.672 1.522 1.00 54.56 88 MET A CA 1
ATOM 719 C C . MET A 1 88 ? 3.991 -11.763 1.390 1.00 54.56 88 MET A C 1
ATOM 721 O O . MET A 1 88 ? 4.827 -11.714 0.484 1.00 54.56 88 MET A O 1
ATOM 725 N N . GLY A 1 89 ? 3.927 -12.808 2.222 1.00 54.00 89 GLY A N 1
ATOM 726 C CA . GLY A 1 89 ? 4.653 -14.055 1.984 1.00 54.00 89 GLY A CA 1
ATOM 727 C C . GLY A 1 89 ? 4.317 -14.697 0.630 1.00 54.00 89 GLY A C 1
ATOM 728 O O . GLY A 1 89 ? 5.207 -15.262 -0.000 1.00 54.00 89 GLY A O 1
ATOM 729 N N . ILE A 1 90 ? 3.081 -14.550 0.132 1.00 57.03 90 ILE A N 1
ATOM 730 C CA . ILE A 1 90 ? 2.661 -15.047 -1.189 1.00 57.03 90 ILE A CA 1
ATOM 731 C C . ILE A 1 90 ? 3.395 -14.281 -2.291 1.00 57.03 90 ILE A C 1
ATOM 733 O O . ILE A 1 90 ? 4.019 -14.905 -3.145 1.00 57.03 90 ILE A O 1
ATOM 737 N N . GLY A 1 91 ? 3.412 -12.945 -2.223 1.00 57.38 91 GLY A N 1
ATOM 738 C CA . GLY A 1 91 ? 4.161 -12.104 -3.162 1.00 57.38 91 GLY A CA 1
ATOM 739 C C . GLY A 1 91 ? 5.650 -12.456 -3.190 1.00 57.38 91 GLY A C 1
ATOM 740 O O . GLY A 1 91 ? 6.212 -12.661 -4.264 1.00 57.38 91 GLY A O 1
ATOM 741 N N . LYS A 1 92 ? 6.284 -12.638 -2.022 1.00 60.47 92 LYS A N 1
ATOM 742 C CA . LYS A 1 92 ? 7.683 -13.096 -1.934 1.0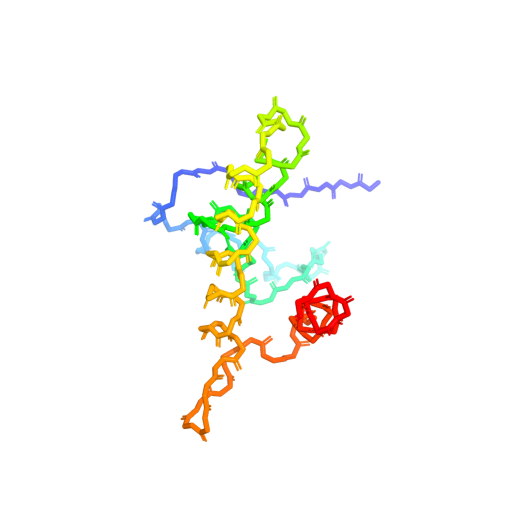0 60.47 92 LYS A CA 1
ATOM 743 C C . LYS A 1 92 ? 7.904 -14.488 -2.527 1.00 60.47 92 LYS A C 1
ATOM 745 O O . LYS A 1 92 ? 8.908 -14.689 -3.203 1.00 60.47 92 LYS A O 1
ATOM 750 N N . ASN A 1 93 ? 7.012 -15.443 -2.277 1.00 60.44 93 ASN A N 1
ATOM 751 C CA . ASN A 1 93 ? 7.147 -16.806 -2.796 1.00 60.44 93 ASN A CA 1
ATOM 752 C C . ASN A 1 93 ? 6.939 -16.867 -4.314 1.00 60.44 93 ASN A C 1
ATOM 754 O O . ASN A 1 93 ? 7.696 -17.545 -5.002 1.00 60.44 93 ASN A O 1
ATOM 758 N N . ILE A 1 94 ? 5.971 -16.115 -4.843 1.00 60.53 94 ILE A N 1
ATOM 759 C CA . ILE A 1 94 ? 5.745 -15.983 -6.287 1.00 60.53 94 ILE A CA 1
ATOM 760 C C . ILE A 1 94 ? 6.956 -15.314 -6.942 1.00 60.53 94 ILE A C 1
ATOM 762 O O . ILE A 1 94 ? 7.507 -15.844 -7.902 1.00 60.53 94 ILE A O 1
ATOM 766 N N . LEU A 1 95 ? 7.436 -14.198 -6.387 1.00 61.28 95 LEU A N 1
ATOM 767 C CA . LEU A 1 95 ? 8.587 -13.478 -6.935 1.00 61.28 95 LEU A CA 1
ATOM 768 C C . LEU A 1 95 ? 9.888 -14.287 -6.863 1.00 61.28 95 LEU A C 1
ATOM 770 O O . LEU A 1 95 ? 10.697 -14.160 -7.772 1.00 61.28 95 LEU A O 1
ATOM 774 N N . LYS A 1 96 ? 10.086 -15.135 -5.843 1.00 61.41 96 LYS A N 1
ATOM 775 C CA . LYS A 1 96 ? 11.225 -16.074 -5.766 1.00 61.41 96 LYS A CA 1
ATOM 776 C C . LYS A 1 96 ? 11.221 -17.139 -6.865 1.00 61.41 96 LYS A C 1
ATOM 778 O O . LYS A 1 96 ? 12.278 -17.663 -7.184 1.00 61.41 96 LYS A O 1
ATOM 783 N N . ASN A 1 97 ? 10.050 -17.494 -7.389 1.00 57.44 97 ASN A N 1
ATOM 784 C CA . ASN A 1 97 ? 9.918 -18.493 -8.450 1.00 57.44 97 ASN A CA 1
ATOM 785 C C . ASN A 1 97 ? 9.961 -17.871 -9.858 1.00 57.44 97 ASN A C 1
ATOM 787 O O . ASN A 1 97 ? 10.067 -18.603 -10.837 1.00 57.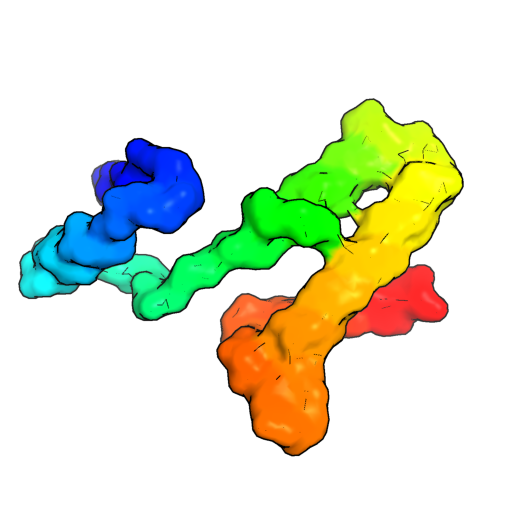44 97 ASN A O 1
ATOM 791 N N . ILE A 1 98 ? 9.852 -16.541 -9.964 1.00 60.94 98 ILE A N 1
ATOM 792 C CA . ILE A 1 98 ? 9.825 -15.797 -11.235 1.00 60.94 98 ILE A CA 1
ATOM 793 C C . ILE A 1 98 ? 11.152 -15.062 -11.506 1.00 60.94 98 ILE A C 1
ATOM 795 O O . ILE A 1 98 ? 11.510 -14.881 -12.670 1.00 60.94 98 ILE A O 1
ATOM 799 N N . LEU A 1 99 ? 11.868 -14.623 -10.462 1.00 56.31 99 LEU A N 1
ATOM 800 C CA . LEU A 1 99 ? 13.133 -13.873 -10.533 1.00 56.31 99 LEU A CA 1
ATOM 801 C C . LEU A 1 99 ? 14.283 -14.653 -9.903 1.00 56.31 99 LEU A C 1
ATOM 803 O O . LEU A 1 99 ? 15.384 -14.594 -10.489 1.00 56.31 99 LEU A O 1
#

Radius of gyration: 16.5 Å; Cα contacts (8 Å, |Δi|>4): 70; chains: 1; bounding box: 41×30×40 Å

Sequence (99 aa):
MRFISCASYYGSGSSAITDFVSEFDTVYSFTDEEFRFVQDPDGVSDLEYNLVENFNRHNSGHAIKRYKKLVDFYCGNMFGKKYEKFSMGIGKNILKNIL

Secondary structure (DSSP, 8-state):
---------TTS-HHHHHHHHHTSTT---S-SS--GGGTSTTSHHHHHHHHTTT--HHHHHHHHHHHHHHHHHHH-BTTB-SSTTTTHHHHHHHHHHH-

Foldseek 3Di:
DDDDDDDDDPPPPVLVVLVVVCPDPVDDDPDPDDPCQCPDVLHVVCQCCCVPVVPDPVSNVVSLVSVVVVLDVQCDDPVDRNCVPPPSVVVVVVSVVVD

Organism: NCBI:txid408170

Mean predicted aligned error: 7.82 Å